Protein AF-A0A132CBQ0-F1 (afdb_monomer_lite)

Sequence (154 aa):
MKRFGEAKKLLSLLQRRVNALRWEMQQHRDALADVDRELAGVSAEIDGLKEQLARAAFGRCYERSALMRARGKQAVARFGIACRKMAEADLIERRGQIEQALQASRQEALALEQRQNKHRDWLARQRLQYDMLRESMIEAELMEGRVHANQRYQ

Radius of gyration: 36.35 Å; chains: 1; bounding box: 85×25×107 Å

Structure (mmCIF, N/CA/C/O backbone):
data_AF-A0A132CBQ0-F1
#
_entry.id   AF-A0A132CBQ0-F1
#
loop_
_atom_site.group_PDB
_atom_site.id
_atom_site.type_symbol
_atom_site.label_atom_id
_atom_site.label_alt_id
_atom_site.label_comp_id
_atom_site.label_asym_id
_atom_site.label_entity_id
_atom_site.label_seq_id
_atom_site.pdbx_PDB_ins_code
_atom_site.Cartn_x
_atom_site.Cartn_y
_atom_site.Cartn_z
_atom_site.occupancy
_atom_site.B_iso_or_equiv
_atom_site.auth_seq_id
_atom_site.auth_comp_id
_atom_site.auth_asym_id
_atom_site.auth_atom_id
_atom_site.pdbx_PDB_model_num
ATOM 1 N N . MET A 1 1 ? 22.586 -1.534 -41.492 1.00 56.00 1 MET A N 1
ATOM 2 C CA . MET A 1 1 ? 21.457 -0.729 -40.950 1.00 56.00 1 MET A CA 1
ATOM 3 C C . MET A 1 1 ? 20.405 -1.504 -40.133 1.00 56.00 1 MET A C 1
ATOM 5 O O . MET A 1 1 ? 19.896 -0.921 -39.182 1.00 56.00 1 MET A O 1
ATOM 9 N N . LYS A 1 2 ? 20.082 -2.785 -40.410 1.00 62.38 2 LYS A N 1
ATOM 10 C CA . LYS A 1 2 ? 19.022 -3.539 -39.683 1.00 62.38 2 LYS A CA 1
ATOM 11 C C . LYS A 1 2 ? 19.205 -3.612 -38.146 1.00 62.38 2 LYS A C 1
ATOM 13 O O . LYS A 1 2 ? 18.250 -3.363 -37.416 1.00 62.38 2 LYS A O 1
ATOM 18 N N . ARG A 1 3 ? 20.442 -3.798 -37.655 1.00 64.81 3 ARG A N 1
ATOM 19 C CA . ARG A 1 3 ? 20.781 -3.893 -36.211 1.00 64.81 3 ARG A CA 1
ATOM 20 C C . ARG A 1 3 ? 20.436 -2.632 -35.397 1.00 64.81 3 ARG A C 1
ATOM 22 O O . ARG A 1 3 ? 20.007 -2.725 -34.252 1.00 64.81 3 ARG A O 1
ATOM 29 N N . PHE A 1 4 ? 20.561 -1.442 -35.993 1.00 67.44 4 PHE A N 1
ATOM 30 C CA . PHE A 1 4 ? 20.172 -0.184 -35.338 1.00 67.44 4 PHE A CA 1
ATOM 31 C C . PHE A 1 4 ? 18.650 -0.034 -35.221 1.00 67.44 4 PHE A C 1
ATOM 33 O O . PHE A 1 4 ? 18.159 0.540 -34.250 1.00 67.44 4 PHE A O 1
ATOM 40 N N . GLY A 1 5 ? 17.899 -0.560 -36.195 1.00 75.56 5 GLY A N 1
ATOM 41 C CA . GLY A 1 5 ? 16.436 -0.581 -36.162 1.00 75.56 5 GLY A CA 1
ATOM 42 C C . GLY A 1 5 ? 15.896 -1.484 -35.052 1.00 75.56 5 GLY A C 1
ATOM 43 O O . GLY A 1 5 ? 14.993 -1.086 -34.320 1.00 75.56 5 GLY A O 1
ATOM 44 N N . GLU A 1 6 ? 16.489 -2.663 -34.871 1.00 82.06 6 GLU A N 1
ATOM 45 C CA . GLU A 1 6 ? 16.141 -3.601 -33.793 1.00 82.06 6 GLU A CA 1
ATOM 46 C C . GLU A 1 6 ? 16.431 -3.022 -32.402 1.00 82.06 6 GLU A C 1
ATOM 48 O O . GLU A 1 6 ? 15.587 -3.097 -31.510 1.00 82.06 6 GLU A O 1
ATOM 53 N N . ALA A 1 7 ? 17.571 -2.348 -32.228 1.00 81.88 7 ALA A N 1
ATOM 54 C CA . ALA A 1 7 ? 17.918 -1.692 -30.969 1.00 81.88 7 ALA A CA 1
ATOM 55 C C . ALA A 1 7 ? 16.969 -0.528 -30.615 1.00 81.88 7 ALA A C 1
ATOM 57 O O . ALA A 1 7 ? 16.578 -0.375 -29.457 1.00 81.88 7 ALA A O 1
ATOM 58 N N . LYS A 1 8 ? 16.532 0.267 -31.605 1.00 83.50 8 LYS A N 1
ATOM 59 C CA . LYS A 1 8 ? 15.505 1.307 -31.398 1.00 83.50 8 LYS A CA 1
ATOM 60 C C . LYS A 1 8 ? 14.160 0.703 -30.983 1.00 83.50 8 LYS A C 1
ATOM 62 O O . LYS A 1 8 ? 13.531 1.209 -30.055 1.00 83.50 8 LYS A O 1
ATOM 67 N N . LYS A 1 9 ? 13.743 -0.401 -31.620 1.00 88.44 9 LYS A N 1
ATOM 68 C CA . LYS A 1 9 ? 12.526 -1.139 -31.235 1.00 88.44 9 LYS A CA 1
ATOM 69 C C . LYS A 1 9 ? 12.621 -1.634 -29.792 1.00 88.44 9 LYS A C 1
ATOM 71 O O . LYS A 1 9 ? 11.704 -1.390 -29.012 1.00 88.44 9 LYS A O 1
ATOM 76 N N . LEU A 1 10 ? 13.746 -2.234 -29.404 1.00 88.38 10 LEU A N 1
ATOM 77 C CA . LEU A 1 10 ? 13.969 -2.685 -28.029 1.00 88.38 10 LEU A CA 1
ATOM 78 C C . LEU A 1 10 ? 13.877 -1.533 -27.016 1.00 88.38 10 LEU A C 1
ATOM 80 O O . LEU A 1 10 ? 13.182 -1.664 -26.013 1.00 88.38 10 LEU A O 1
ATOM 84 N N . LEU A 1 11 ? 14.506 -0.386 -27.292 1.00 90.06 11 LEU A N 1
ATOM 85 C CA . LEU A 1 11 ? 14.407 0.793 -26.425 1.00 90.06 11 LEU A CA 1
ATOM 86 C C . LEU A 1 11 ? 12.968 1.305 -26.283 1.00 90.06 11 LEU A C 1
ATOM 88 O O . LEU A 1 11 ? 12.572 1.678 -25.179 1.00 90.06 11 LEU A O 1
ATOM 92 N N . SER A 1 12 ? 12.185 1.296 -27.366 1.00 90.38 12 SER A N 1
ATOM 93 C CA . SER A 1 12 ? 10.772 1.695 -27.323 1.00 90.38 12 SER A CA 1
ATOM 94 C C . SER A 1 12 ? 9.919 0.739 -26.479 1.00 90.38 12 SER A C 1
ATOM 96 O O . SER A 1 12 ? 9.085 1.186 -25.692 1.00 90.38 12 SER A O 1
ATOM 98 N N . LEU A 1 13 ? 10.180 -0.572 -26.566 1.00 92.56 13 LEU A N 1
ATOM 99 C CA . LEU A 1 13 ? 9.505 -1.582 -25.750 1.00 92.56 13 LEU A CA 1
ATOM 100 C C . LEU A 1 13 ? 9.861 -1.434 -24.268 1.00 92.56 13 LEU A C 1
ATOM 102 O O . LEU A 1 13 ? 8.969 -1.464 -23.422 1.00 92.56 13 LEU A O 1
ATOM 106 N N . LEU A 1 14 ? 11.144 -1.229 -23.953 1.00 91.44 14 LEU A N 1
ATOM 107 C CA . LEU A 1 14 ? 11.596 -0.980 -22.583 1.00 91.44 14 LEU A CA 1
ATOM 108 C C . LEU A 1 14 ? 10.970 0.298 -22.018 1.00 91.44 14 LEU A C 1
ATOM 110 O O . LEU A 1 14 ? 10.476 0.278 -20.897 1.00 91.44 14 LEU A O 1
ATOM 114 N N . GLN A 1 15 ? 10.900 1.375 -22.807 1.00 90.38 15 GLN A N 1
ATOM 115 C CA . GLN A 1 15 ? 10.245 2.615 -22.386 1.00 90.38 15 GLN A CA 1
ATOM 116 C C . GLN A 1 15 ? 8.760 2.401 -22.074 1.00 90.38 15 GLN A C 1
ATOM 118 O O . GLN A 1 15 ? 8.266 2.900 -21.066 1.00 90.38 15 GLN A O 1
ATOM 123 N N . ARG A 1 16 ? 8.043 1.642 -22.912 1.00 93.00 16 ARG A N 1
ATOM 124 C CA . ARG A 1 16 ? 6.628 1.330 -22.677 1.00 93.00 16 ARG A CA 1
ATOM 125 C C . ARG A 1 16 ? 6.433 0.530 -21.388 1.00 93.00 16 ARG A C 1
ATOM 127 O O . ARG A 1 16 ? 5.509 0.832 -20.642 1.00 93.00 16 ARG A O 1
ATOM 134 N N . ARG A 1 17 ? 7.306 -0.445 -21.111 1.00 93.38 17 ARG A N 1
ATOM 135 C CA . ARG A 1 17 ? 7.270 -1.229 -19.864 1.00 93.38 17 ARG A CA 1
ATOM 136 C C . ARG A 1 17 ? 7.571 -0.379 -18.631 1.00 93.38 17 ARG A C 1
ATOM 138 O O . ARG A 1 17 ? 6.834 -0.464 -17.662 1.00 93.38 17 ARG A O 1
ATOM 145 N N . VAL A 1 18 ? 8.579 0.494 -18.693 1.00 91.88 18 VAL A N 1
ATOM 146 C CA . VAL A 1 18 ? 8.873 1.446 -17.605 1.00 91.88 18 VAL A CA 1
ATOM 147 C C . VAL A 1 18 ? 7.676 2.362 -17.346 1.00 91.88 18 VAL A C 1
ATOM 149 O O . VAL A 1 18 ? 7.315 2.592 -16.198 1.00 91.88 18 VAL A O 1
ATOM 152 N N . ASN A 1 19 ? 7.019 2.858 -18.397 1.00 92.12 19 ASN A N 1
ATOM 153 C CA . ASN A 1 19 ? 5.826 3.685 -18.235 1.00 92.12 19 ASN A CA 1
ATOM 154 C C . ASN A 1 19 ? 4.671 2.901 -17.591 1.00 92.12 19 ASN A C 1
ATOM 156 O O . ASN A 1 19 ? 4.000 3.452 -16.727 1.00 92.12 19 ASN A O 1
ATOM 160 N N . ALA A 1 20 ? 4.454 1.638 -17.974 1.00 93.75 20 ALA A N 1
ATOM 161 C CA . ALA A 1 20 ? 3.438 0.783 -17.357 1.00 93.75 20 ALA A CA 1
ATOM 162 C C . ALA A 1 20 ? 3.706 0.569 -15.857 1.00 93.75 20 ALA A C 1
ATOM 164 O O . ALA A 1 20 ? 2.822 0.823 -15.048 1.00 93.75 20 ALA A O 1
ATOM 165 N N . LEU A 1 21 ? 4.946 0.249 -15.478 1.00 93.69 21 LEU A N 1
ATOM 166 C CA . LEU A 1 21 ? 5.330 0.116 -14.068 1.00 93.69 21 LEU A CA 1
ATOM 167 C C . LEU A 1 21 ? 5.154 1.418 -13.286 1.00 93.69 21 LEU A C 1
ATOM 169 O O . LEU A 1 21 ? 4.771 1.393 -12.124 1.00 93.69 21 LEU A O 1
ATOM 173 N N . ARG A 1 22 ? 5.404 2.580 -13.900 1.00 92.88 22 ARG A N 1
ATOM 174 C CA . ARG A 1 22 ? 5.141 3.873 -13.245 1.00 92.88 22 ARG A CA 1
ATOM 175 C C . ARG A 1 22 ? 3.657 4.067 -12.947 1.00 92.88 22 ARG A C 1
ATOM 177 O O . ARG A 1 22 ? 3.332 4.584 -11.882 1.00 92.88 22 ARG A O 1
ATOM 184 N N . TRP A 1 23 ? 2.781 3.648 -13.860 1.00 95.00 23 TRP A N 1
ATOM 185 C CA . TRP A 1 23 ? 1.337 3.651 -13.625 1.00 95.00 23 TRP A CA 1
ATOM 186 C C . TRP A 1 23 ? 0.947 2.689 -12.502 1.00 95.00 23 TRP A C 1
ATOM 188 O O . TRP A 1 23 ? 0.243 3.103 -11.588 1.00 95.00 23 TRP A O 1
ATOM 198 N N . GLU A 1 24 ? 1.453 1.456 -12.511 1.00 94.94 24 GLU A N 1
ATOM 199 C CA . GLU A 1 24 ? 1.205 0.470 -11.445 1.00 94.94 24 GLU A CA 1
ATOM 200 C C . GLU A 1 24 ? 1.704 0.968 -10.081 1.00 94.94 24 GLU A C 1
ATOM 202 O O . GLU A 1 24 ? 0.981 0.936 -9.089 1.00 94.94 24 GLU A O 1
ATOM 207 N N . MET A 1 25 ? 2.907 1.543 -10.024 1.00 95.81 25 MET A N 1
ATOM 208 C CA . MET A 1 25 ? 3.438 2.164 -8.810 1.00 95.81 25 MET A CA 1
ATOM 209 C C . MET A 1 25 ? 2.563 3.314 -8.306 1.00 95.81 25 MET A C 1
ATOM 211 O O . MET A 1 25 ? 2.461 3.508 -7.094 1.00 95.81 25 MET A O 1
ATOM 215 N N . GLN A 1 26 ? 1.966 4.098 -9.207 1.00 96.31 26 GLN A N 1
ATOM 216 C CA . GLN A 1 26 ? 1.040 5.152 -8.809 1.00 96.31 26 GLN A CA 1
ATOM 217 C C . GLN A 1 26 ? -0.253 4.557 -8.246 1.00 96.31 26 GLN A C 1
ATOM 219 O O . GLN A 1 26 ? -0.663 4.959 -7.164 1.00 96.31 26 GLN A O 1
ATOM 224 N N . GLN A 1 27 ? -0.812 3.530 -8.888 1.00 96.69 27 GLN A N 1
ATOM 225 C CA . GLN A 1 27 ? -1.980 2.811 -8.371 1.00 96.69 27 GLN A CA 1
ATOM 226 C C . GLN A 1 27 ? -1.722 2.216 -6.981 1.00 96.69 27 GLN A C 1
ATOM 228 O O . GLN A 1 27 ? -2.566 2.326 -6.098 1.00 96.69 27 GLN A O 1
ATOM 233 N N . HIS A 1 28 ? -0.541 1.637 -6.746 1.00 96.88 28 HIS A N 1
ATOM 234 C CA . HIS A 1 28 ? -0.166 1.140 -5.422 1.00 96.88 28 HIS A CA 1
ATOM 235 C C . HIS A 1 28 ? -0.047 2.257 -4.379 1.00 96.88 28 HIS A C 1
ATOM 237 O O . HIS A 1 28 ? -0.423 2.054 -3.228 1.00 96.88 28 HIS A O 1
ATOM 243 N N . ARG A 1 29 ? 0.460 3.439 -4.752 1.00 97.00 29 ARG A N 1
ATOM 244 C CA . ARG A 1 29 ? 0.505 4.599 -3.844 1.00 97.00 29 ARG A CA 1
ATOM 245 C C . ARG A 1 29 ? -0.889 5.104 -3.499 1.00 97.00 29 ARG A C 1
ATOM 247 O O . ARG A 1 29 ? -1.137 5.406 -2.336 1.00 97.00 29 ARG A O 1
ATOM 254 N N . ASP A 1 30 ? -1.773 5.175 -4.486 1.00 97.81 30 ASP A N 1
ATOM 255 C CA . ASP A 1 30 ? -3.153 5.607 -4.280 1.00 97.81 30 ASP A CA 1
ATOM 256 C C . ASP A 1 30 ? -3.883 4.608 -3.365 1.00 97.81 30 ASP A C 1
ATOM 258 O O . ASP A 1 30 ? -4.487 5.011 -2.374 1.00 97.81 30 ASP A O 1
ATOM 262 N N . ALA A 1 31 ? -3.695 3.303 -3.599 1.00 97.06 31 ALA A N 1
ATOM 263 C CA . ALA A 1 31 ? -4.228 2.244 -2.745 1.00 97.06 31 ALA A CA 1
ATOM 264 C C . ALA A 1 31 ? -3.672 2.285 -1.308 1.00 97.06 31 ALA A C 1
ATOM 266 O O . ALA A 1 31 ? -4.415 2.032 -0.362 1.00 97.06 31 ALA A O 1
ATOM 267 N N . LEU A 1 32 ? -2.389 2.621 -1.112 1.00 97.81 32 LEU A N 1
ATOM 268 C CA . LEU A 1 32 ? -1.838 2.848 0.232 1.00 97.81 32 LEU A CA 1
ATOM 269 C C . LEU A 1 32 ? -2.516 4.031 0.918 1.00 97.81 32 LEU A C 1
ATOM 271 O O . LEU A 1 32 ? -2.891 3.919 2.078 1.00 97.81 32 LEU A O 1
ATOM 275 N N . ALA A 1 33 ? -2.717 5.136 0.199 1.00 97.81 33 ALA A N 1
ATOM 276 C CA . ALA A 1 33 ? -3.390 6.307 0.745 1.00 97.81 33 ALA A CA 1
ATOM 277 C C . ALA A 1 33 ? -4.861 6.027 1.102 1.00 97.81 33 ALA A C 1
ATOM 279 O O . ALA A 1 33 ? -5.375 6.611 2.056 1.00 97.81 33 ALA A O 1
ATOM 280 N N . ASP A 1 34 ? -5.544 5.158 0.350 1.00 98.06 34 ASP A N 1
ATOM 281 C CA . ASP A 1 34 ? -6.881 4.664 0.700 1.00 98.06 34 ASP A CA 1
ATOM 282 C C . ASP A 1 34 ? -6.851 3.856 2.004 1.00 98.06 34 ASP A C 1
ATOM 284 O O . ASP A 1 34 ? -7.594 4.170 2.933 1.00 98.06 34 ASP A O 1
ATOM 288 N N . VAL A 1 35 ? -5.950 2.875 2.118 1.00 98.12 35 VAL A N 1
ATOM 289 C CA . VAL A 1 35 ? -5.833 2.035 3.323 1.00 98.12 35 VAL A CA 1
ATOM 290 C C . VAL A 1 35 ? -5.410 2.851 4.549 1.00 98.12 35 VAL A C 1
ATOM 292 O O . VAL A 1 35 ? -5.954 2.646 5.631 1.00 98.12 35 VAL A O 1
ATOM 295 N N . ASP A 1 36 ? -4.500 3.815 4.401 1.00 97.94 36 ASP A N 1
ATOM 296 C CA . ASP A 1 36 ? -4.092 4.710 5.491 1.00 97.94 36 ASP A CA 1
ATOM 297 C C . ASP A 1 36 ? -5.270 5.572 5.984 1.00 97.94 36 ASP A C 1
ATOM 299 O O . ASP A 1 36 ? -5.415 5.806 7.188 1.00 97.94 36 ASP A O 1
ATOM 303 N N . ARG A 1 37 ? -6.156 6.009 5.075 1.00 98.38 37 ARG A N 1
ATOM 304 C CA . ARG A 1 37 ? -7.403 6.701 5.439 1.00 98.38 37 ARG A CA 1
ATOM 305 C C . ARG A 1 37 ? -8.371 5.783 6.182 1.00 98.38 37 ARG A C 1
ATOM 307 O O . ARG A 1 37 ? -8.956 6.212 7.176 1.00 98.38 37 ARG A O 1
ATOM 314 N N . GLU A 1 38 ? -8.536 4.545 5.722 1.00 98.19 38 GLU A N 1
ATOM 315 C CA . GLU A 1 38 ? -9.376 3.547 6.396 1.00 98.19 38 GLU A CA 1
ATOM 316 C C . GLU A 1 38 ? -8.856 3.241 7.807 1.00 98.19 38 GLU A C 1
ATOM 318 O O . GLU A 1 38 ? -9.634 3.270 8.762 1.00 98.19 38 GLU A O 1
ATOM 323 N N . LEU A 1 39 ? -7.543 3.043 7.964 1.00 98.00 39 LEU A N 1
ATOM 324 C CA . LEU A 1 39 ? -6.894 2.844 9.263 1.00 98.00 39 LEU A CA 1
ATOM 325 C C . LEU A 1 39 ? -7.160 4.013 10.210 1.00 98.00 39 LEU A C 1
ATOM 327 O O . LEU A 1 39 ? -7.618 3.796 11.330 1.00 98.00 39 LEU A O 1
ATOM 331 N N . ALA A 1 40 ? -6.949 5.250 9.752 1.00 98.00 40 ALA A N 1
ATOM 332 C CA . ALA A 1 40 ? -7.225 6.436 10.559 1.00 98.00 40 ALA A CA 1
ATOM 333 C C . ALA A 1 40 ? -8.696 6.499 11.012 1.00 98.00 40 ALA A C 1
ATOM 335 O O . ALA A 1 40 ? -8.974 6.857 12.159 1.00 98.00 40 ALA A O 1
ATOM 336 N N . GLY A 1 41 ? -9.632 6.110 10.139 1.00 98.25 41 GLY A N 1
ATOM 337 C CA . GLY A 1 41 ? -11.051 5.995 10.475 1.00 98.25 41 GLY A CA 1
ATOM 338 C C . GLY A 1 41 ? -11.313 4.956 11.566 1.00 98.25 41 GLY A C 1
ATOM 339 O O . GLY A 1 41 ? -11.931 5.271 12.584 1.00 98.25 41 GLY A O 1
ATOM 340 N N . VAL A 1 42 ? -10.792 3.738 11.404 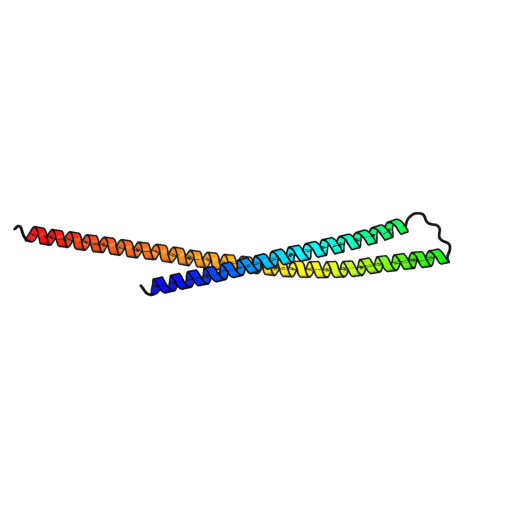1.00 98.06 42 VAL A N 1
ATOM 341 C CA . VAL A 1 42 ? -10.973 2.648 12.377 1.00 98.06 42 VAL A CA 1
ATOM 342 C C . VAL A 1 42 ? -10.361 3.001 13.735 1.00 98.06 42 VAL A C 1
ATOM 344 O O . VAL A 1 42 ? -11.014 2.804 14.765 1.00 98.06 42 VAL A O 1
ATOM 347 N N . SER A 1 43 ? -9.152 3.566 13.765 1.00 97.81 43 SER A N 1
ATOM 348 C CA . SER A 1 43 ? -8.510 3.984 15.016 1.00 97.81 43 SER A CA 1
ATOM 349 C C . SER A 1 43 ? -9.317 5.086 15.719 1.00 97.81 43 SER A C 1
ATOM 351 O O . SER A 1 43 ? -9.533 5.006 16.930 1.00 97.81 43 SER A O 1
ATOM 353 N N . ALA A 1 44 ? -9.861 6.057 14.974 1.00 98.12 44 ALA A N 1
ATOM 354 C CA . ALA A 1 44 ? -10.735 7.088 15.536 1.00 98.12 44 ALA A CA 1
ATOM 355 C C . ALA A 1 44 ? -12.030 6.500 16.128 1.00 98.12 44 ALA A C 1
ATOM 357 O O . ALA A 1 44 ? -12.463 6.908 17.209 1.00 98.12 44 ALA A O 1
ATOM 358 N N . GLU A 1 45 ? -12.639 5.505 15.475 1.00 97.94 45 GLU A N 1
ATOM 359 C CA . GLU A 1 45 ? -13.808 4.814 16.026 1.00 97.94 45 GLU A CA 1
ATOM 360 C C . GLU A 1 45 ? -13.483 4.046 17.316 1.00 97.94 45 GLU A C 1
ATOM 362 O O . GLU A 1 45 ? -14.266 4.065 18.272 1.00 97.94 45 GLU A O 1
ATOM 367 N N . ILE A 1 46 ? -12.325 3.377 17.366 1.00 98.00 46 ILE A N 1
ATOM 368 C CA . ILE A 1 46 ? -11.836 2.702 18.574 1.00 98.00 46 ILE A CA 1
ATOM 369 C C . ILE A 1 46 ? -11.686 3.710 19.717 1.00 98.00 46 ILE A C 1
ATOM 371 O O . ILE A 1 46 ? -12.135 3.439 20.835 1.00 98.00 46 ILE A O 1
ATOM 375 N N . ASP A 1 47 ? -11.072 4.861 19.456 1.00 97.88 47 ASP A N 1
ATOM 376 C CA . ASP A 1 47 ? -10.850 5.886 20.473 1.00 97.88 47 ASP A CA 1
ATOM 377 C C . ASP A 1 47 ? -12.163 6.514 20.948 1.00 97.88 47 ASP A C 1
ATOM 379 O O . ASP A 1 47 ? -12.361 6.664 22.156 1.00 97.88 47 ASP A O 1
ATOM 383 N N . GLY A 1 48 ? -13.120 6.738 20.044 1.00 97.44 48 GLY A N 1
ATOM 384 C CA . GLY A 1 48 ? -14.473 7.156 20.406 1.00 97.44 48 GLY A CA 1
ATOM 385 C C . GLY A 1 48 ? -15.167 6.165 21.349 1.00 97.44 48 GLY A C 1
ATOM 386 O O . GLY A 1 48 ? -15.775 6.565 22.345 1.00 97.44 48 GLY A O 1
ATOM 387 N N . LEU A 1 49 ? -15.039 4.856 21.106 1.00 96.62 49 LEU A N 1
ATOM 388 C CA . LEU A 1 49 ? -15.590 3.828 22.001 1.00 96.62 49 LEU A CA 1
ATOM 389 C C . LEU A 1 49 ? -14.867 3.767 23.354 1.00 96.62 49 LEU A C 1
ATOM 391 O O . LEU A 1 49 ? -15.514 3.574 24.390 1.00 96.62 49 LEU A O 1
ATOM 395 N N . LYS A 1 50 ? -13.540 3.941 23.379 1.00 96.12 50 LYS A N 1
ATOM 396 C CA . LYS A 1 50 ? -12.776 4.030 24.636 1.00 96.12 50 LYS A CA 1
ATOM 397 C C . LYS A 1 50 ? -13.210 5.242 25.456 1.00 96.12 50 LYS A C 1
ATOM 399 O O . LYS A 1 50 ? -13.385 5.121 26.668 1.00 96.12 50 LYS A O 1
ATOM 404 N N . GLU A 1 51 ? -13.428 6.384 24.812 1.00 95.00 51 GLU A N 1
ATOM 405 C CA . GLU A 1 51 ? -13.893 7.592 25.486 1.00 95.00 51 GLU A CA 1
ATOM 406 C C . GLU A 1 51 ? -15.303 7.401 26.065 1.00 95.00 51 GLU A C 1
ATOM 408 O O . GLU A 1 51 ? -15.556 7.748 27.221 1.00 95.00 51 GLU A O 1
ATOM 413 N N . GLN A 1 52 ? -16.212 6.768 25.315 1.00 92.50 52 GLN A N 1
ATOM 414 C CA . GLN A 1 52 ? -17.538 6.398 25.823 1.00 92.50 52 GLN A CA 1
ATOM 415 C C . GLN A 1 52 ? -17.448 5.509 27.072 1.00 92.50 52 GLN A C 1
ATOM 417 O O . GLN A 1 52 ? -18.173 5.737 28.046 1.00 92.50 52 GLN A O 1
ATOM 422 N N . LEU A 1 53 ? -16.544 4.522 27.077 1.00 92.81 53 LEU A N 1
ATOM 423 C CA . LEU A 1 53 ? -16.295 3.672 28.244 1.00 92.81 53 LEU A CA 1
ATOM 424 C C . LEU A 1 53 ? -15.748 4.468 29.433 1.00 92.81 53 LEU A C 1
ATOM 426 O O . LEU A 1 53 ? -16.226 4.274 30.552 1.00 92.81 53 LEU A O 1
ATOM 430 N N . ALA A 1 54 ? -14.797 5.375 29.202 1.00 91.19 54 ALA A N 1
ATOM 431 C CA . ALA A 1 54 ? -14.235 6.228 30.245 1.00 91.19 54 ALA A CA 1
ATOM 432 C C . ALA A 1 54 ? -15.319 7.116 30.877 1.00 91.19 54 ALA A C 1
ATOM 434 O O . ALA A 1 54 ? -15.499 7.099 32.095 1.00 91.19 54 ALA A O 1
ATOM 435 N N . ARG A 1 55 ? -16.136 7.796 30.060 1.00 88.25 55 ARG A N 1
ATOM 436 C CA . ARG A 1 55 ? -17.269 8.625 30.522 1.00 88.25 55 ARG A CA 1
ATOM 437 C C . ARG A 1 55 ? -18.321 7.823 31.303 1.00 88.25 55 ARG A C 1
ATOM 439 O O . ARG A 1 55 ? -18.998 8.366 32.179 1.00 88.25 55 ARG A O 1
ATOM 446 N N . ALA A 1 56 ? -18.480 6.535 31.000 1.00 84.00 56 ALA A N 1
ATOM 447 C CA . ALA A 1 56 ? -19.415 5.650 31.693 1.00 84.00 56 ALA A CA 1
ATOM 448 C C . ALA A 1 56 ? -18.877 5.085 33.026 1.00 84.00 56 ALA A C 1
ATOM 450 O O . ALA A 1 56 ? -19.673 4.586 33.826 1.00 84.00 56 ALA A O 1
ATOM 451 N N . ALA A 1 57 ? -17.563 5.132 33.270 1.00 74.19 57 ALA A N 1
ATOM 452 C CA . ALA A 1 57 ? -16.919 4.498 34.424 1.00 74.19 57 ALA A CA 1
ATOM 453 C C . ALA A 1 57 ? -16.841 5.384 35.685 1.00 74.19 57 ALA A C 1
ATOM 455 O O . ALA A 1 57 ? -16.772 4.849 36.790 1.00 74.19 57 ALA A O 1
ATOM 456 N N . PHE A 1 58 ? -16.878 6.715 35.561 1.00 67.31 58 PHE A N 1
ATOM 457 C CA . PHE A 1 58 ? -16.647 7.615 36.699 1.00 67.31 58 PHE A CA 1
ATOM 458 C C . PHE A 1 58 ? -17.881 7.834 37.596 1.00 67.31 58 PHE A C 1
ATOM 460 O O . PHE A 1 58 ? -18.934 8.268 37.129 1.00 67.31 58 PHE A O 1
ATOM 467 N N . GLY A 1 59 ? -17.710 7.594 38.904 1.00 65.62 59 GLY A N 1
ATOM 468 C CA . GLY A 1 59 ? -18.462 8.242 39.993 1.00 65.62 59 GLY A CA 1
ATOM 469 C C . GLY A 1 59 ? -19.940 7.881 40.171 1.00 65.62 59 GLY A C 1
ATOM 470 O O . GLY A 1 59 ? -20.642 8.595 40.881 1.00 65.62 59 GLY A O 1
ATOM 471 N N . ARG A 1 60 ? -20.449 6.814 39.540 1.00 72.44 60 ARG A N 1
ATOM 472 C CA . ARG A 1 60 ? -21.882 6.474 39.612 1.00 72.44 60 ARG A CA 1
ATOM 473 C C . ARG A 1 60 ? -22.179 5.383 40.638 1.00 72.44 60 ARG A C 1
ATOM 475 O O . ARG A 1 60 ? -21.700 4.258 40.508 1.00 72.44 60 ARG A O 1
ATOM 482 N N . CYS A 1 61 ? -23.054 5.692 41.592 1.00 80.38 61 CYS A N 1
ATOM 483 C CA . CYS A 1 61 ? -23.783 4.687 42.361 1.00 80.38 61 CYS A CA 1
ATOM 484 C C . CYS A 1 61 ? -24.965 4.187 41.526 1.00 80.38 61 CYS A C 1
ATOM 486 O O . CYS A 1 61 ? -25.746 4.980 41.000 1.00 80.38 61 CYS A O 1
ATOM 488 N N . TYR A 1 62 ? -25.084 2.869 41.383 1.00 83.06 62 TYR A N 1
ATOM 489 C CA . TYR A 1 62 ? -26.148 2.242 40.608 1.00 83.06 62 TYR A CA 1
ATOM 490 C C . TYR A 1 62 ? -27.073 1.437 41.521 1.00 83.06 62 TYR A C 1
ATOM 492 O O . TYR A 1 62 ? -26.617 0.584 42.278 1.00 83.06 62 TYR A O 1
ATOM 500 N N . GLU A 1 63 ? -28.379 1.623 41.352 1.00 85.94 63 GLU A N 1
ATOM 501 C CA . GLU A 1 63 ? -29.391 0.629 41.725 1.00 85.94 63 GLU A CA 1
ATOM 502 C C . GLU A 1 63 ? -29.106 -0.711 41.010 1.00 85.94 63 GLU A C 1
ATOM 504 O O . GLU A 1 63 ? -28.627 -0.721 39.870 1.00 85.94 63 GLU A O 1
ATOM 509 N N . ARG A 1 64 ? -29.422 -1.863 41.625 1.00 81.88 64 ARG A N 1
ATOM 510 C CA . ARG A 1 64 ? -29.046 -3.203 41.107 1.00 81.88 64 ARG A CA 1
ATOM 511 C C . ARG A 1 64 ? -29.458 -3.433 39.643 1.00 81.88 64 ARG A C 1
ATOM 513 O O . ARG A 1 64 ? -28.681 -3.973 38.856 1.00 81.88 64 ARG A O 1
ATOM 520 N N . SER A 1 65 ? -30.657 -2.998 39.256 1.00 83.38 65 SER A N 1
ATOM 521 C CA . SER A 1 65 ? -31.166 -3.110 37.878 1.00 83.38 65 SER A CA 1
ATOM 522 C C . SER A 1 65 ? -30.470 -2.146 36.900 1.00 83.38 65 SER A C 1
ATOM 524 O O . SER A 1 65 ? -30.301 -2.453 35.717 1.00 83.38 65 SER A O 1
ATOM 526 N N . ALA A 1 66 ? -30.028 -0.979 37.372 1.00 87.06 66 ALA A N 1
ATOM 527 C CA . ALA A 1 66 ? -29.257 -0.019 36.587 1.00 87.06 66 ALA A CA 1
ATOM 528 C C . ALA A 1 66 ? -27.813 -0.498 36.368 1.00 87.06 66 ALA A C 1
ATOM 530 O O . ALA A 1 66 ? -27.278 -0.325 35.273 1.00 87.06 66 ALA A O 1
ATOM 531 N N . LEU A 1 67 ? -27.223 -1.179 37.357 1.00 89.06 67 LEU A N 1
ATOM 532 C CA . LEU A 1 67 ? -25.879 -1.749 37.264 1.00 89.06 67 LEU A CA 1
ATOM 533 C C . LEU A 1 67 ? -25.776 -2.784 36.138 1.00 89.06 67 LEU A C 1
ATOM 535 O O . LEU A 1 67 ? -24.846 -2.734 35.335 1.00 89.06 67 LEU A O 1
ATOM 539 N N . MET A 1 68 ? -26.741 -3.705 36.047 1.00 90.12 68 MET A N 1
ATOM 540 C CA . MET A 1 68 ? -26.733 -4.733 34.998 1.00 90.12 68 MET A CA 1
ATOM 541 C C . MET A 1 68 ? -26.867 -4.122 33.600 1.00 90.12 68 MET A C 1
ATOM 543 O O . MET A 1 68 ? -26.130 -4.500 32.690 1.00 90.12 68 MET A O 1
ATOM 547 N N . ARG A 1 69 ? -27.724 -3.105 33.437 1.00 89.25 69 ARG A N 1
ATOM 548 C CA . ARG A 1 69 ? -27.838 -2.357 32.173 1.00 89.2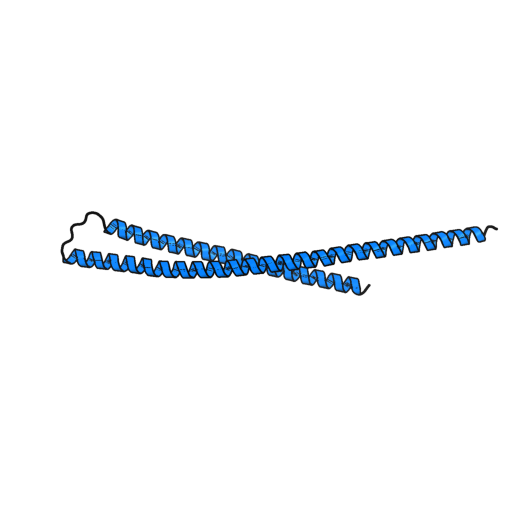5 69 ARG A CA 1
ATOM 549 C C . ARG A 1 69 ? -26.544 -1.624 31.816 1.00 89.25 69 ARG A C 1
ATOM 551 O O . ARG A 1 69 ? -26.134 -1.650 30.658 1.00 89.25 69 ARG A O 1
ATOM 558 N N . ALA A 1 70 ? -25.884 -0.997 32.790 1.00 89.00 70 ALA A N 1
ATOM 559 C CA . ALA A 1 70 ? -24.606 -0.319 32.579 1.00 89.00 70 ALA A CA 1
ATOM 560 C C . ALA A 1 70 ? -23.505 -1.301 32.147 1.00 89.00 70 ALA A C 1
ATOM 562 O O . ALA A 1 70 ? -22.812 -1.048 31.163 1.00 89.00 70 ALA A O 1
ATOM 563 N N . ARG A 1 71 ? -23.399 -2.458 32.814 1.00 89.69 71 ARG A N 1
ATOM 564 C CA . ARG A 1 71 ? -22.468 -3.532 32.434 1.00 89.69 71 ARG A CA 1
ATOM 565 C C . ARG A 1 71 ? -22.742 -4.065 31.030 1.00 89.69 71 ARG A C 1
ATOM 567 O O . ARG A 1 71 ? -21.797 -4.250 30.273 1.00 89.69 71 ARG A O 1
ATOM 574 N N . GLY A 1 72 ? -24.012 -4.241 30.656 1.00 92.19 72 GLY A N 1
ATOM 575 C CA . GLY A 1 72 ? -24.396 -4.630 29.296 1.00 92.19 72 GLY A CA 1
ATOM 576 C C . GLY A 1 72 ? -23.912 -3.628 28.244 1.00 92.19 72 GLY A C 1
ATOM 577 O O . GLY A 1 72 ? -23.255 -4.014 27.281 1.00 92.19 72 GLY A O 1
ATOM 578 N N . LYS A 1 73 ? -24.134 -2.326 28.469 1.00 91.94 73 LYS A N 1
ATOM 579 C CA . LYS A 1 73 ? -23.628 -1.263 27.578 1.00 91.94 73 LYS A CA 1
ATOM 580 C C . LYS A 1 73 ? -22.100 -1.271 27.473 1.00 91.94 73 LYS A C 1
ATOM 582 O O . LYS A 1 73 ? -21.559 -1.147 26.378 1.00 91.94 73 LYS A O 1
ATOM 587 N N . GLN A 1 74 ? -21.402 -1.456 28.593 1.00 92.88 74 GLN A N 1
ATOM 588 C CA . GLN A 1 74 ? -19.940 -1.561 28.604 1.00 92.88 74 GLN A CA 1
ATOM 589 C C . GLN A 1 74 ? -19.441 -2.798 27.847 1.00 92.88 74 GLN A C 1
ATOM 591 O O . GLN A 1 74 ? -18.453 -2.708 27.123 1.00 92.88 74 GLN A O 1
ATOM 596 N N . ALA A 1 75 ? -20.116 -3.941 27.989 1.00 95.25 75 ALA A N 1
ATOM 597 C CA . ALA A 1 75 ? -19.772 -5.163 27.269 1.00 95.25 75 ALA A CA 1
ATOM 598 C C . ALA A 1 75 ? -19.906 -4.976 25.750 1.00 95.25 75 ALA A C 1
ATOM 600 O O . ALA A 1 75 ? -18.985 -5.330 25.019 1.00 95.25 75 ALA A O 1
ATOM 601 N N . VAL A 1 76 ? -20.988 -4.338 25.289 1.00 95.88 76 VAL A N 1
ATOM 602 C CA . VAL A 1 76 ? -21.188 -4.008 23.866 1.00 95.88 76 VAL A CA 1
ATOM 603 C C . VAL A 1 76 ? -20.077 -3.096 23.346 1.00 95.88 76 VAL A C 1
ATOM 605 O O . VAL A 1 76 ? -19.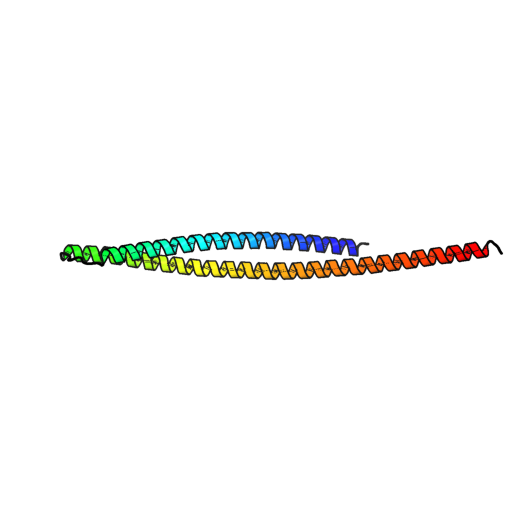499 -3.381 22.302 1.00 95.88 76 VAL A O 1
ATOM 608 N N . ALA A 1 77 ? -19.719 -2.039 24.080 1.00 95.06 77 ALA A N 1
ATOM 609 C CA . ALA A 1 77 ? -18.639 -1.142 23.665 1.00 95.06 77 ALA A CA 1
ATOM 610 C C . ALA A 1 77 ? -17.274 -1.855 23.607 1.00 95.06 77 ALA A C 1
ATOM 612 O O . ALA A 1 77 ? -16.529 -1.684 22.645 1.00 95.06 77 ALA A O 1
ATOM 613 N N . ARG A 1 78 ? -16.956 -2.714 24.588 1.00 96.94 78 ARG A N 1
ATOM 614 C CA . ARG A 1 78 ? -15.725 -3.528 24.583 1.00 96.94 78 ARG A CA 1
ATOM 615 C C . ARG A 1 78 ? -15.685 -4.511 23.417 1.00 96.94 78 ARG A C 1
ATOM 617 O O . ARG A 1 78 ? -14.646 -4.644 22.778 1.00 96.94 78 ARG A O 1
ATOM 624 N N . PHE A 1 79 ? -16.805 -5.165 23.124 1.00 97.81 79 PHE A N 1
ATOM 625 C CA . PHE A 1 79 ? -16.929 -6.039 21.961 1.00 97.81 79 PHE A CA 1
ATOM 626 C C . PHE A 1 79 ? -16.740 -5.258 20.653 1.00 97.81 79 PHE A C 1
ATOM 628 O O . PHE A 1 79 ? -15.985 -5.684 19.782 1.00 97.81 79 PHE A O 1
ATOM 635 N N . GLY A 1 80 ? -17.341 -4.068 20.550 1.00 97.88 80 GLY A N 1
ATOM 636 C CA . GLY A 1 80 ? -17.161 -3.169 19.412 1.00 97.88 80 GLY A CA 1
ATOM 637 C C . GLY A 1 80 ? -15.707 -2.735 19.202 1.00 97.88 80 GLY A C 1
ATOM 638 O O . GLY A 1 80 ? -15.270 -2.650 18.055 1.00 97.88 80 GLY A O 1
ATOM 639 N N . ILE A 1 81 ? -14.948 -2.508 20.282 1.00 98.25 81 ILE A N 1
ATOM 640 C CA . ILE A 1 81 ? -13.501 -2.243 20.221 1.00 98.25 81 ILE A CA 1
ATOM 641 C C . ILE A 1 81 ? -12.749 -3.475 19.712 1.00 98.25 81 ILE A C 1
ATOM 643 O O . ILE A 1 81 ? -11.887 -3.340 18.851 1.00 98.25 81 ILE A O 1
ATOM 647 N N . ALA A 1 82 ? -13.061 -4.667 20.229 1.00 98.31 82 ALA A N 1
ATOM 648 C CA . ALA A 1 82 ? -12.396 -5.900 19.811 1.00 98.31 82 ALA A CA 1
ATOM 649 C C . ALA A 1 82 ? -12.584 -6.167 18.308 1.00 98.31 82 ALA A C 1
ATOM 651 O O . ALA A 1 82 ? -11.604 -6.418 17.615 1.00 98.31 82 ALA A O 1
ATOM 652 N N . CYS A 1 83 ? -13.808 -6.015 17.792 1.00 98.12 83 CYS A N 1
ATOM 653 C CA . CYS A 1 83 ? -14.094 -6.180 16.363 1.00 98.12 83 CYS A CA 1
ATOM 654 C C . CYS A 1 83 ? -13.304 -5.186 15.500 1.00 98.12 83 CYS A C 1
ATOM 656 O O . CYS A 1 83 ? -12.721 -5.564 14.491 1.00 98.12 83 CYS A O 1
ATOM 658 N N . ARG A 1 84 ? -13.241 -3.915 15.916 1.00 98.12 84 ARG A N 1
ATOM 659 C CA . ARG A 1 84 ? -12.486 -2.884 15.190 1.00 98.12 84 ARG A CA 1
ATOM 660 C C . ARG A 1 84 ? -10.984 -3.117 15.225 1.00 98.12 84 ARG A C 1
ATOM 662 O O . ARG A 1 84 ? -10.328 -2.880 14.227 1.00 98.12 84 ARG A O 1
ATOM 669 N N . LYS A 1 85 ? -10.444 -3.623 16.336 1.00 97.75 85 LYS A N 1
ATOM 670 C CA . LYS A 1 85 ? -9.031 -4.018 16.415 1.00 97.75 85 LYS A CA 1
ATOM 671 C C . LYS A 1 85 ? -8.686 -5.165 15.469 1.00 97.75 85 LYS A C 1
ATOM 673 O O . LYS A 1 85 ? -7.580 -5.196 14.950 1.00 97.75 85 LYS A O 1
ATOM 678 N N . MET A 1 86 ? -9.611 -6.102 15.252 1.00 97.88 86 MET A N 1
ATOM 679 C CA . MET A 1 86 ? -9.422 -7.143 14.238 1.00 97.88 86 MET A CA 1
ATOM 680 C C . MET A 1 86 ? -9.400 -6.529 12.835 1.00 97.88 86 MET A C 1
ATOM 682 O O . MET A 1 86 ? -8.456 -6.765 12.096 1.00 97.88 86 MET A O 1
ATOM 686 N N . ALA A 1 87 ? -10.361 -5.655 12.517 1.00 97.25 87 ALA A N 1
ATOM 687 C CA . ALA A 1 87 ? -10.376 -4.946 11.236 1.00 97.25 87 ALA A CA 1
ATOM 688 C C . ALA A 1 87 ? -9.117 -4.080 11.017 1.00 97.25 87 ALA A C 1
ATOM 690 O O . ALA A 1 87 ? -8.570 -4.048 9.921 1.00 97.25 87 ALA A O 1
ATOM 691 N N . GLU A 1 88 ? -8.622 -3.405 12.059 1.00 97.94 88 GLU A N 1
ATOM 692 C CA . GLU A 1 88 ? -7.356 -2.660 12.035 1.00 97.94 88 GLU A CA 1
ATOM 693 C C . GLU A 1 88 ? -6.170 -3.581 11.709 1.00 97.94 88 GLU A C 1
ATOM 695 O O . GLU A 1 88 ? -5.331 -3.226 10.884 1.00 97.94 88 GLU A O 1
ATOM 700 N N . ALA A 1 89 ? -6.116 -4.781 12.297 1.00 98.00 89 ALA A N 1
ATOM 701 C CA . ALA A 1 89 ? -5.072 -5.763 12.007 1.00 98.00 89 ALA A CA 1
ATOM 702 C C . ALA A 1 89 ? -5.115 -6.240 10.544 1.00 98.00 89 ALA A C 1
ATOM 704 O O . ALA A 1 89 ? -4.072 -6.276 9.890 1.00 98.00 89 ALA A O 1
ATOM 705 N N . ASP A 1 90 ? -6.309 -6.520 10.013 1.00 97.94 90 ASP A N 1
ATOM 706 C CA . ASP A 1 90 ? -6.501 -6.918 8.612 1.00 97.94 90 ASP A CA 1
ATOM 707 C C . ASP A 1 90 ? -6.047 -5.804 7.650 1.00 97.94 90 ASP A C 1
ATOM 709 O O . ASP A 1 90 ? -5.380 -6.053 6.641 1.00 97.94 90 ASP A O 1
ATOM 713 N N . LEU A 1 91 ? -6.361 -4.545 7.976 1.00 98.00 91 LEU A N 1
ATOM 714 C CA . LEU A 1 91 ? -5.915 -3.384 7.205 1.00 98.00 91 LEU A CA 1
ATOM 715 C C . LEU A 1 91 ? -4.395 -3.196 7.266 1.00 98.00 91 LEU A C 1
ATOM 717 O O . LEU A 1 91 ? -3.788 -2.880 6.243 1.00 98.00 91 LEU A O 1
ATOM 721 N N . ILE A 1 92 ? -3.763 -3.422 8.422 1.00 98.19 92 ILE A N 1
ATOM 722 C CA . ILE A 1 92 ? -2.298 -3.389 8.563 1.00 98.19 92 ILE A CA 1
ATOM 723 C C . ILE A 1 92 ? -1.650 -4.468 7.690 1.00 98.19 92 ILE A C 1
ATOM 725 O O . ILE A 1 92 ? -0.665 -4.187 7.002 1.00 98.19 92 ILE A O 1
ATOM 729 N N . GLU A 1 93 ? -2.202 -5.683 7.672 1.00 98.25 93 GLU A N 1
ATOM 730 C CA . GLU A 1 93 ? -1.706 -6.753 6.806 1.00 98.25 93 GLU A CA 1
ATOM 731 C C . GLU A 1 93 ? -1.822 -6.360 5.329 1.00 98.25 93 GLU A C 1
ATOM 733 O O . GLU A 1 93 ? -0.835 -6.406 4.587 1.00 98.25 93 GLU A O 1
ATOM 738 N N . ARG A 1 94 ? -3.002 -5.889 4.909 1.00 97.81 94 ARG A N 1
ATOM 739 C CA . ARG A 1 94 ? -3.247 -5.424 3.539 1.00 97.81 94 ARG A CA 1
ATOM 740 C C . ARG A 1 94 ? -2.304 -4.289 3.144 1.00 97.81 94 ARG A C 1
ATOM 742 O O . ARG A 1 94 ? -1.756 -4.302 2.043 1.00 97.81 94 ARG A O 1
ATOM 749 N N . ARG A 1 95 ? -2.069 -3.328 4.041 1.00 98.19 95 ARG A N 1
ATOM 750 C CA . ARG A 1 95 ? -1.098 -2.243 3.848 1.00 98.19 95 ARG A CA 1
ATOM 751 C C . ARG A 1 95 ? 0.297 -2.808 3.583 1.00 98.19 95 ARG A C 1
ATOM 753 O O . ARG A 1 95 ? 0.928 -2.426 2.599 1.00 98.19 95 ARG A O 1
ATOM 760 N N . GLY A 1 96 ? 0.741 -3.764 4.400 1.00 97.94 96 GLY A N 1
ATOM 761 C CA . GLY A 1 96 ? 2.029 -4.440 4.228 1.00 97.94 96 GLY A CA 1
ATOM 762 C C . GLY A 1 96 ? 2.155 -5.162 2.882 1.00 97.94 96 GLY A C 1
ATOM 763 O O . GLY A 1 96 ? 3.189 -5.056 2.222 1.00 97.94 96 GLY A O 1
ATOM 764 N N . GLN A 1 97 ? 1.097 -5.837 2.425 1.00 98.06 97 GLN A N 1
ATOM 765 C CA . GLN A 1 97 ? 1.068 -6.488 1.109 1.00 98.06 97 GLN A CA 1
ATOM 766 C C . GLN A 1 97 ? 1.219 -5.471 -0.038 1.00 98.06 97 GLN A C 1
ATOM 768 O O . GLN A 1 97 ? 1.989 -5.696 -0.975 1.00 98.06 97 GLN A O 1
ATOM 773 N N . ILE A 1 98 ? 0.536 -4.323 0.042 1.00 97.81 98 ILE A N 1
ATOM 774 C CA . ILE A 1 98 ? 0.641 -3.266 -0.977 1.00 97.81 98 ILE A CA 1
ATOM 775 C C . ILE A 1 98 ? 2.036 -2.624 -0.959 1.00 97.81 98 ILE A C 1
ATOM 777 O O . ILE A 1 98 ? 2.607 -2.371 -2.021 1.00 97.81 98 ILE A O 1
ATOM 781 N N . GLU A 1 99 ? 2.628 -2.395 0.216 1.00 98.06 99 GLU A N 1
ATOM 782 C CA . GLU A 1 99 ? 4.000 -1.879 0.326 1.00 98.06 99 GLU A CA 1
ATOM 783 C C . GLU A 1 99 ? 5.021 -2.824 -0.316 1.00 98.06 99 GLU A C 1
ATOM 785 O O . GLU A 1 99 ? 5.912 -2.373 -1.043 1.00 98.06 99 GLU A O 1
ATOM 790 N N . GLN A 1 100 ? 4.871 -4.134 -0.103 1.00 98.00 100 GLN A N 1
ATOM 791 C CA . GLN A 1 100 ? 5.711 -5.146 -0.745 1.00 98.00 100 GLN A CA 1
ATOM 792 C C . GLN A 1 100 ? 5.558 -5.119 -2.272 1.00 98.00 100 GLN A C 1
ATOM 794 O O . GLN A 1 100 ? 6.565 -5.097 -2.983 1.00 98.00 100 GLN A O 1
ATOM 799 N N . ALA A 1 101 ? 4.326 -5.043 -2.786 1.00 96.25 101 ALA A N 1
ATOM 800 C CA . ALA A 1 101 ? 4.061 -4.942 -4.224 1.00 96.25 101 ALA A CA 1
ATOM 801 C C . ALA A 1 101 ? 4.654 -3.660 -4.841 1.00 96.25 101 ALA A C 1
ATOM 803 O O . ALA A 1 101 ? 5.287 -3.697 -5.902 1.00 96.25 101 ALA A O 1
ATOM 804 N N . LEU A 1 102 ? 4.531 -2.525 -4.145 1.00 97.06 102 LEU A N 1
ATOM 805 C CA . LEU A 1 102 ? 5.138 -1.260 -4.557 1.00 97.06 102 LEU A CA 1
ATOM 806 C C . LEU A 1 102 ? 6.666 -1.361 -4.600 1.00 97.06 102 LEU A C 1
ATOM 808 O O . LEU A 1 102 ? 7.297 -0.847 -5.527 1.00 97.06 102 LEU A O 1
ATOM 812 N N . GLN A 1 103 ? 7.275 -2.014 -3.610 1.00 96.62 103 GLN A N 1
ATOM 813 C CA . GLN A 1 103 ? 8.721 -2.192 -3.562 1.00 96.62 103 GLN A CA 1
ATOM 814 C C . GLN A 1 103 ? 9.224 -3.127 -4.668 1.00 96.62 103 GLN A C 1
ATOM 816 O O . GLN A 1 103 ? 10.239 -2.820 -5.296 1.00 96.62 103 GLN A O 1
ATOM 821 N N . ALA A 1 104 ? 8.502 -4.209 -4.961 1.00 96.12 104 ALA A N 1
ATOM 822 C CA . ALA A 1 104 ? 8.806 -5.089 -6.088 1.00 96.12 104 ALA A CA 1
ATOM 823 C C . ALA A 1 104 ? 8.747 -4.324 -7.423 1.00 96.12 104 ALA A C 1
ATOM 825 O O . ALA A 1 104 ? 9.707 -4.343 -8.194 1.00 96.12 104 ALA A O 1
ATOM 826 N N . SER A 1 105 ? 7.683 -3.542 -7.636 1.00 95.06 105 SER A N 1
ATOM 827 C CA . SER A 1 105 ? 7.517 -2.707 -8.835 1.00 95.06 105 SER A CA 1
ATOM 828 C C . SER A 1 105 ? 8.645 -1.679 -8.991 1.00 95.06 105 SER A C 1
ATOM 830 O O . SER A 1 105 ? 9.159 -1.462 -10.089 1.00 95.06 105 SER A O 1
ATOM 832 N N . ARG A 1 106 ? 9.096 -1.068 -7.883 1.00 94.62 106 ARG A N 1
ATOM 833 C CA . ARG A 1 106 ? 10.252 -0.150 -7.870 1.00 94.62 106 ARG A CA 1
ATOM 834 C C . ARG A 1 106 ? 11.540 -0.839 -8.301 1.00 94.62 106 ARG A C 1
ATOM 836 O O . ARG A 1 106 ? 12.299 -0.275 -9.088 1.00 94.62 106 ARG A O 1
ATOM 843 N N . GLN A 1 107 ? 11.804 -2.033 -7.778 1.00 95.69 107 GLN A N 1
ATOM 844 C CA . GLN A 1 107 ? 12.999 -2.799 -8.130 1.00 95.69 107 GLN A CA 1
ATOM 845 C C . GLN A 1 107 ? 12.989 -3.192 -9.610 1.00 95.69 107 GLN A C 1
ATOM 847 O O . GLN A 1 107 ? 14.008 -3.046 -10.288 1.00 95.69 107 GLN A O 1
ATOM 852 N N . GLU A 1 108 ? 11.838 -3.616 -10.133 1.00 95.25 108 GLU A N 1
ATOM 853 C CA . GLU A 1 108 ? 11.694 -3.940 -11.551 1.00 95.25 108 GLU A CA 1
ATOM 854 C C . GLU A 1 108 ? 11.902 -2.708 -12.443 1.00 95.25 108 GLU A C 1
ATOM 856 O O . GLU A 1 108 ? 12.650 -2.767 -13.424 1.00 95.25 108 GLU A O 1
ATOM 861 N N . ALA A 1 109 ? 11.318 -1.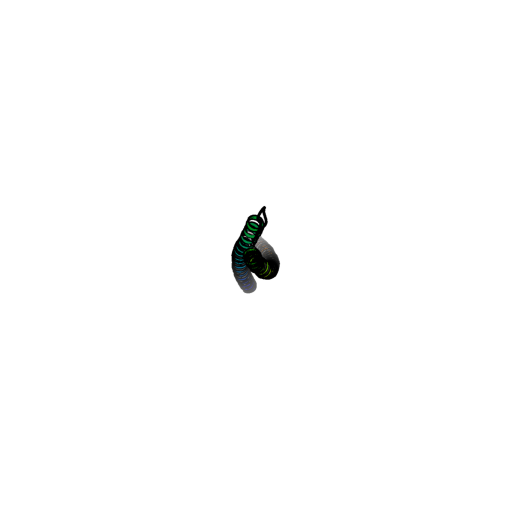565 -12.072 1.00 92.56 109 ALA A N 1
ATOM 862 C CA . ALA A 1 109 ? 11.498 -0.314 -12.800 1.00 92.56 109 ALA A CA 1
ATOM 863 C C . ALA A 1 109 ? 12.980 0.089 -12.867 1.00 92.56 109 ALA A C 1
ATOM 865 O O . ALA A 1 109 ? 13.486 0.383 -13.952 1.00 92.56 109 ALA A O 1
ATOM 866 N N . LEU A 1 110 ? 13.701 0.016 -11.742 1.00 93.06 110 LEU A N 1
ATOM 867 C CA . LEU A 1 110 ? 15.140 0.290 -11.691 1.00 93.06 110 LEU A CA 1
ATOM 868 C C . LEU A 1 110 ? 15.942 -0.668 -12.582 1.00 93.06 110 LEU A C 1
ATOM 870 O O . LEU A 1 110 ? 16.828 -0.232 -13.319 1.00 93.06 110 LEU A O 1
ATOM 874 N N . ALA A 1 111 ? 15.629 -1.966 -12.561 1.00 94.38 111 ALA A N 1
ATOM 875 C CA . ALA A 1 111 ? 16.304 -2.952 -13.401 1.00 94.38 111 ALA A CA 1
ATOM 876 C C . ALA A 1 111 ? 16.091 -2.671 -14.902 1.00 94.38 111 ALA A C 1
ATOM 878 O O . ALA A 1 111 ? 17.027 -2.768 -15.707 1.00 94.38 111 ALA A O 1
ATOM 879 N N . LEU A 1 112 ? 14.875 -2.278 -15.293 1.00 93.44 112 LEU A N 1
ATOM 880 C CA . LEU A 1 112 ? 14.564 -1.899 -16.671 1.00 93.44 112 LEU A CA 1
ATOM 881 C C . LEU A 1 112 ? 15.247 -0.593 -17.086 1.00 93.44 112 LEU A C 1
ATOM 883 O O . LEU A 1 112 ? 15.766 -0.524 -18.201 1.00 93.44 112 LEU A O 1
ATOM 887 N N . GLU A 1 113 ? 15.298 0.412 -16.212 1.00 91.25 113 GLU A N 1
ATOM 888 C CA . GLU A 1 113 ? 16.013 1.668 -16.463 1.00 91.25 113 GLU A CA 1
ATOM 889 C C . GLU A 1 113 ? 17.518 1.422 -16.648 1.00 91.25 113 GLU A C 1
ATOM 891 O O . GLU A 1 113 ? 18.112 1.884 -17.626 1.00 91.25 113 GLU A O 1
ATOM 896 N N . GLN A 1 114 ? 18.134 0.595 -15.797 1.00 92.94 114 GLN A N 1
ATOM 897 C CA . GLN A 1 114 ? 19.533 0.185 -15.959 1.00 92.94 114 GLN A CA 1
ATOM 898 C C . GLN A 1 114 ? 19.770 -0.525 -17.297 1.00 92.94 114 GLN A C 1
ATOM 900 O O . GLN A 1 114 ? 20.742 -0.236 -18.001 1.00 92.94 114 GLN A O 1
ATOM 905 N N . ARG A 1 115 ? 18.879 -1.446 -17.682 1.00 92.38 115 ARG A N 1
ATOM 906 C CA . ARG A 1 115 ? 18.957 -2.129 -18.979 1.00 92.38 115 ARG A CA 1
ATOM 907 C C . ARG A 1 115 ? 18.817 -1.144 -20.139 1.00 92.38 115 ARG A C 1
ATOM 909 O O . ARG A 1 115 ? 19.555 -1.247 -21.119 1.00 92.38 115 ARG A O 1
ATOM 916 N N . GLN A 1 116 ? 17.898 -0.188 -20.037 1.00 90.88 116 GLN A N 1
ATOM 917 C CA . GLN A 1 116 ? 17.699 0.846 -21.047 1.00 90.88 116 GLN A CA 1
ATOM 918 C C . GLN A 1 116 ? 18.964 1.695 -21.225 1.00 90.88 116 GLN A C 1
ATOM 920 O O . GLN A 1 116 ? 19.388 1.912 -22.361 1.00 90.88 116 GLN A O 1
ATOM 925 N N . ASN A 1 117 ? 19.597 2.109 -20.126 1.00 91.81 117 ASN A N 1
ATOM 926 C CA . ASN A 1 117 ? 20.836 2.886 -20.153 1.00 91.81 117 ASN A CA 1
ATOM 927 C C . ASN A 1 117 ? 21.978 2.105 -20.811 1.00 91.81 117 ASN A C 1
ATOM 929 O O . ASN A 1 117 ? 22.583 2.610 -21.751 1.00 91.81 117 ASN A O 1
ATOM 933 N N . LYS A 1 118 ? 22.169 0.824 -20.462 1.00 91.75 118 LYS A N 1
ATOM 934 C CA . LYS A 1 118 ? 23.158 -0.044 -21.135 1.00 91.75 118 LYS A CA 1
ATOM 935 C C . LYS A 1 118 ? 22.960 -0.092 -22.655 1.00 91.75 118 LYS A C 1
ATOM 937 O O . LYS A 1 118 ? 23.928 -0.036 -23.413 1.00 91.75 118 LYS A O 1
ATOM 942 N N . HIS A 1 119 ? 21.712 -0.182 -23.121 1.00 90.94 119 HIS A N 1
ATOM 943 C CA . HIS A 1 119 ? 21.413 -0.176 -24.555 1.00 90.94 119 HIS A CA 1
ATOM 944 C C . HIS A 1 119 ? 21.653 1.192 -25.213 1.00 90.94 119 HIS A C 1
ATOM 946 O O . HIS A 1 119 ? 22.115 1.235 -26.356 1.00 90.94 119 HIS A O 1
ATOM 952 N N . ARG A 1 120 ? 21.366 2.299 -24.517 1.00 89.94 120 ARG A N 1
ATOM 953 C CA . ARG A 1 120 ? 21.674 3.659 -24.993 1.00 89.94 120 ARG A CA 1
ATOM 954 C C . ARG A 1 120 ? 23.181 3.870 -25.128 1.00 89.94 120 ARG A C 1
ATOM 956 O O . ARG A 1 120 ? 23.623 4.308 -26.187 1.00 89.94 120 ARG A O 1
ATOM 963 N N . ASP A 1 121 ? 23.951 3.470 -24.122 1.00 93.12 121 ASP A N 1
ATOM 964 C CA . ASP A 1 121 ? 25.411 3.590 -24.116 1.00 93.12 121 ASP A CA 1
ATOM 965 C C . ASP A 1 121 ? 26.042 2.766 -25.236 1.00 93.12 121 ASP A C 1
ATOM 967 O O . ASP A 1 121 ? 26.911 3.247 -25.964 1.00 93.12 121 ASP A O 1
ATOM 971 N N . TRP A 1 122 ? 25.575 1.529 -25.423 1.00 92.06 122 TRP A N 1
ATOM 972 C CA . TRP A 1 122 ? 26.037 0.683 -26.520 1.00 92.06 122 TRP A CA 1
ATOM 973 C C . TRP A 1 122 ? 25.760 1.325 -27.885 1.00 92.06 122 TRP A C 1
ATOM 975 O O . TRP A 1 122 ? 26.648 1.368 -28.736 1.00 92.06 122 TRP A O 1
ATOM 985 N N . LEU A 1 123 ? 24.557 1.874 -28.089 1.00 90.00 123 LEU A N 1
ATOM 986 C CA . LEU A 1 123 ? 24.214 2.572 -29.329 1.00 90.00 123 LEU A CA 1
ATOM 987 C C . LEU A 1 123 ? 25.078 3.812 -29.564 1.00 90.00 123 LEU A C 1
ATOM 989 O O . LEU A 1 123 ? 25.467 4.054 -30.705 1.00 90.00 123 LEU A O 1
ATOM 993 N N . ALA A 1 124 ? 25.370 4.585 -28.517 1.00 90.56 124 ALA A N 1
ATOM 994 C CA . ALA A 1 124 ? 26.235 5.757 -28.607 1.00 90.56 124 ALA A CA 1
ATOM 995 C C . ALA A 1 124 ? 27.660 5.363 -29.025 1.00 90.56 124 ALA A C 1
ATOM 997 O O . ALA A 1 124 ? 28.191 5.923 -29.982 1.00 90.56 124 ALA A O 1
ATOM 998 N N . ARG A 1 125 ? 28.233 4.330 -28.389 1.00 92.69 125 ARG A N 1
ATOM 999 C CA . ARG A 1 125 ? 29.559 3.797 -28.749 1.00 92.69 125 ARG A CA 1
ATOM 1000 C C . ARG A 1 125 ? 29.605 3.292 -30.186 1.00 92.69 125 ARG A C 1
ATOM 1002 O O . ARG A 1 125 ? 30.561 3.567 -30.898 1.00 92.69 125 ARG A O 1
ATOM 1009 N N . GLN A 1 126 ? 28.573 2.568 -30.620 1.00 90.06 126 GLN A N 1
ATOM 1010 C CA . GLN A 1 126 ? 28.501 2.080 -31.995 1.00 90.06 126 GLN A CA 1
ATOM 1011 C C . GLN A 1 126 ? 28.453 3.230 -33.000 1.00 90.06 126 GLN A C 1
ATOM 1013 O O . GLN A 1 126 ? 29.179 3.184 -33.982 1.00 90.06 126 GLN A O 1
ATOM 1018 N N . ARG A 1 127 ? 27.641 4.270 -32.764 1.00 89.56 127 ARG A N 1
ATOM 1019 C CA . ARG A 1 127 ? 27.588 5.438 -33.662 1.00 89.56 127 ARG A CA 1
ATOM 1020 C C . ARG A 1 127 ? 28.951 6.100 -33.807 1.00 89.56 127 ARG A C 1
ATOM 1022 O O . ARG A 1 127 ? 29.405 6.251 -34.929 1.00 89.56 127 ARG A O 1
ATOM 1029 N N . LEU A 1 128 ? 29.627 6.354 -32.688 1.00 93.31 128 LEU A N 1
ATOM 1030 C CA . LEU A 1 128 ? 30.962 6.949 -32.688 1.00 93.31 128 LEU A CA 1
ATOM 1031 C C . LEU A 1 128 ? 31.973 6.113 -33.490 1.00 93.31 128 LEU A C 1
ATOM 1033 O O . LEU A 1 128 ? 32.744 6.663 -34.265 1.00 93.31 128 LEU A O 1
ATOM 1037 N N . GLN A 1 129 ? 31.926 4.781 -33.375 1.00 93.06 129 GLN A N 1
ATOM 1038 C CA . GLN A 1 129 ? 32.768 3.894 -34.187 1.00 93.06 129 GLN A CA 1
ATOM 1039 C C . GLN A 1 129 ? 32.458 3.988 -35.688 1.00 93.06 129 GLN A C 1
ATOM 1041 O O . GLN A 1 129 ? 33.381 4.003 -36.497 1.00 93.06 129 GLN A O 1
ATOM 1046 N N . TYR A 1 130 ? 31.179 4.040 -36.072 1.00 90.75 130 TYR A N 1
ATOM 1047 C CA . TYR A 1 130 ? 30.796 4.205 -37.478 1.00 90.75 130 TYR A CA 1
ATOM 1048 C C . TYR A 1 130 ? 31.199 5.574 -38.029 1.00 90.75 130 TYR A C 1
ATOM 1050 O O . TYR A 1 130 ? 31.646 5.642 -39.170 1.00 90.75 130 TYR A O 1
ATOM 1058 N N . ASP A 1 131 ? 31.049 6.635 -37.236 1.00 92.12 131 ASP A N 1
ATOM 1059 C CA . ASP A 1 131 ? 31.418 7.993 -37.632 1.00 92.12 131 ASP A CA 1
ATOM 1060 C C . ASP A 1 131 ? 32.938 8.094 -37.841 1.00 92.12 131 ASP A C 1
ATOM 1062 O O . ASP A 1 131 ? 33.367 8.524 -38.907 1.00 92.12 131 ASP A O 1
ATOM 1066 N N . MET A 1 132 ? 33.744 7.548 -36.922 1.00 93.25 132 MET A N 1
ATOM 1067 C CA . MET A 1 132 ? 35.203 7.447 -37.082 1.00 93.25 132 MET A CA 1
ATOM 1068 C C . MET A 1 132 ? 35.622 6.674 -38.342 1.00 93.25 132 MET A C 1
ATOM 1070 O O . MET A 1 132 ? 36.495 7.119 -39.078 1.00 93.25 132 MET A O 1
ATOM 1074 N N . LEU A 1 133 ? 35.013 5.509 -38.603 1.00 93.06 133 LEU A N 1
ATOM 1075 C CA . LEU A 1 133 ? 35.319 4.710 -39.801 1.00 93.06 133 LEU A CA 1
ATOM 1076 C C . LEU A 1 133 ? 34.947 5.446 -41.092 1.00 93.06 133 LEU A C 1
ATOM 1078 O O . LEU A 1 133 ? 35.601 5.289 -42.122 1.00 93.06 133 LEU A O 1
ATOM 1082 N N . ARG A 1 134 ? 33.871 6.233 -41.050 1.00 91.00 134 ARG A N 1
ATOM 1083 C CA . ARG A 1 134 ? 33.434 7.044 -42.181 1.00 91.00 134 ARG A CA 1
ATOM 1084 C C . ARG A 1 134 ? 34.397 8.201 -42.428 1.00 91.00 134 ARG A C 1
ATOM 1086 O O . ARG A 1 134 ? 34.737 8.444 -43.580 1.00 91.00 134 ARG A O 1
ATOM 1093 N N . GLU A 1 135 ? 34.828 8.890 -41.376 1.00 91.88 135 GLU A N 1
ATOM 1094 C CA . GLU A 1 135 ? 35.832 9.956 -41.460 1.00 91.88 135 GLU A CA 1
ATOM 1095 C C . GLU A 1 135 ? 37.147 9.423 -42.034 1.00 91.88 135 GLU A C 1
ATOM 1097 O O . GLU A 1 135 ? 37.645 9.985 -43.005 1.00 91.88 135 GLU A O 1
ATOM 1102 N N . SER A 1 136 ? 37.638 8.276 -41.551 1.00 90.06 136 SER A N 1
ATOM 1103 C CA . SER A 1 136 ? 38.877 7.684 -42.070 1.00 90.06 136 SER A CA 1
ATOM 1104 C C . SER A 1 136 ? 38.769 7.246 -43.536 1.00 90.06 136 SER A C 1
ATOM 1106 O O . SER A 1 136 ? 39.739 7.359 -44.281 1.00 90.06 136 SER A O 1
ATOM 1108 N N . MET A 1 137 ? 37.601 6.761 -43.980 1.00 88.75 137 MET A N 1
ATOM 1109 C CA . MET A 1 137 ? 37.355 6.488 -45.403 1.00 88.75 137 MET A CA 1
ATOM 1110 C C . MET A 1 137 ? 37.380 7.764 -46.249 1.00 88.75 137 MET A C 1
ATOM 1112 O O . MET A 1 137 ? 38.040 7.788 -47.283 1.00 88.75 137 MET A O 1
ATOM 1116 N N . ILE A 1 138 ? 36.692 8.823 -45.811 1.00 89.06 138 ILE A N 1
ATOM 1117 C CA . ILE A 1 138 ? 36.666 10.108 -46.527 1.00 89.06 138 ILE A CA 1
ATOM 1118 C C . ILE A 1 138 ? 38.081 10.694 -46.620 1.00 89.06 138 ILE A C 1
ATOM 1120 O O . ILE A 1 138 ? 38.476 11.194 -47.670 1.00 89.06 138 ILE A O 1
ATOM 1124 N N . GLU A 1 139 ? 38.866 10.614 -45.545 1.00 86.62 139 GLU A N 1
ATOM 1125 C CA . GLU A 1 139 ? 40.268 11.041 -45.543 1.00 86.62 139 GLU A CA 1
ATOM 1126 C C . GLU A 1 139 ? 41.118 10.243 -46.539 1.00 86.62 139 GLU A C 1
ATOM 1128 O O . GLU A 1 139 ? 41.895 10.841 -47.286 1.00 86.62 139 GLU A O 1
ATOM 1133 N N . ALA A 1 140 ? 40.950 8.918 -46.602 1.00 85.00 140 ALA A N 1
ATOM 1134 C CA . ALA A 1 140 ? 41.644 8.079 -47.577 1.00 85.00 140 ALA A CA 1
ATOM 1135 C C . ALA A 1 140 ? 41.282 8.464 -49.024 1.00 85.00 140 ALA A C 1
ATOM 1137 O O . ALA A 1 140 ? 42.178 8.707 -49.831 1.00 85.00 140 ALA A O 1
ATOM 1138 N N . GLU A 1 141 ? 39.990 8.622 -49.330 1.00 83.62 141 GLU A N 1
ATOM 1139 C CA . GLU A 1 141 ? 39.505 9.048 -50.653 1.00 83.62 141 GLU A CA 1
ATOM 1140 C C . GLU A 1 141 ? 40.056 10.431 -51.055 1.00 83.62 141 GLU A C 1
ATOM 1142 O O . GLU A 1 141 ? 40.470 10.644 -52.198 1.00 83.62 141 GLU A O 1
ATOM 1147 N N . LEU A 1 142 ? 40.117 11.381 -50.114 1.00 83.06 142 LEU A N 1
ATOM 1148 C CA . LEU A 1 142 ? 40.697 12.708 -50.347 1.00 83.06 142 LEU A CA 1
ATOM 1149 C C . LEU A 1 142 ? 42.205 12.647 -50.628 1.00 83.06 142 LEU A C 1
ATOM 1151 O O . LEU A 1 142 ? 42.710 13.401 -51.468 1.00 83.06 142 LEU A O 1
ATOM 1155 N N . MET A 1 143 ? 42.935 11.771 -49.935 1.00 76.94 143 MET A N 1
ATOM 1156 C CA . MET A 1 143 ? 44.375 11.595 -50.134 1.00 76.94 143 MET A CA 1
ATOM 1157 C C . MET A 1 143 ? 44.684 10.895 -51.462 1.00 76.94 143 MET A C 1
ATOM 1159 O O . MET A 1 143 ? 45.564 11.355 -52.190 1.00 76.94 143 MET A O 1
ATOM 1163 N N . GLU A 1 144 ? 43.926 9.865 -51.840 1.00 70.56 144 GLU A N 1
ATOM 1164 C CA . GLU A 1 144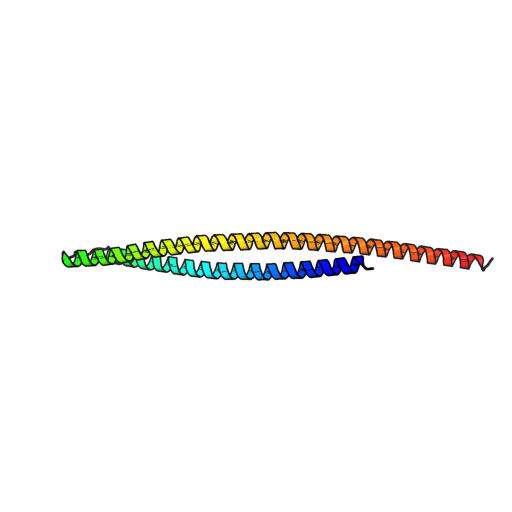 ? 44.024 9.215 -53.155 1.00 70.56 144 GLU A CA 1
ATOM 1165 C C . GLU A 1 144 ? 43.695 10.194 -54.295 1.00 70.56 144 GLU A C 1
ATOM 1167 O O . GLU A 1 144 ? 44.444 10.300 -55.271 1.00 70.56 144 GLU A O 1
ATOM 1172 N N . GLY A 1 145 ? 42.648 11.012 -54.139 1.00 65.38 145 GLY A N 1
ATOM 1173 C CA . GLY A 1 145 ? 42.302 12.070 -55.091 1.00 65.38 145 GLY A CA 1
ATOM 1174 C C . GLY A 1 145 ? 43.414 13.112 -55.290 1.00 65.38 145 GLY A C 1
ATOM 1175 O O . GLY A 1 145 ? 43.651 13.555 -56.417 1.00 65.38 145 GLY A O 1
ATOM 1176 N N . ARG A 1 146 ? 44.154 13.468 -54.228 1.00 60.41 146 ARG A N 1
ATOM 1177 C CA . ARG A 1 146 ? 45.341 14.344 -54.320 1.00 60.41 146 ARG A CA 1
ATOM 1178 C C . ARG A 1 146 ? 46.519 13.677 -55.027 1.00 60.41 146 ARG A C 1
ATOM 1180 O O . ARG A 1 146 ? 47.210 14.343 -55.798 1.00 60.41 146 ARG A O 1
ATOM 1187 N N . VAL A 1 147 ? 46.754 12.386 -54.794 1.00 58.47 147 VAL A N 1
ATOM 1188 C CA . VAL A 1 147 ? 47.829 11.629 -55.462 1.00 58.47 147 VAL A CA 1
ATOM 1189 C C . VAL A 1 147 ? 47.568 11.537 -56.968 1.00 58.47 147 VAL A C 1
ATOM 1191 O O . VAL A 1 147 ? 48.472 11.798 -57.761 1.00 58.47 147 VAL A O 1
ATOM 1194 N N . HIS A 1 148 ? 46.326 11.273 -57.379 1.00 58.19 148 HIS A N 1
ATOM 1195 C CA . HIS A 1 148 ? 45.947 11.236 -58.795 1.00 58.19 148 HIS A CA 1
ATOM 1196 C C . HIS A 1 148 ? 45.983 12.611 -59.479 1.00 58.19 148 HIS A C 1
ATOM 1198 O O . HIS A 1 148 ? 46.314 12.695 -60.663 1.00 58.19 148 HIS A O 1
ATOM 1204 N N . ALA A 1 149 ? 45.687 13.696 -58.757 1.00 57.25 149 ALA A N 1
ATOM 1205 C CA . ALA A 1 149 ? 45.849 15.053 -59.277 1.00 57.25 149 ALA A CA 1
ATOM 1206 C C . ALA A 1 149 ? 47.331 15.403 -59.504 1.00 57.25 149 ALA A C 1
ATOM 1208 O O . ALA A 1 149 ? 47.674 15.927 -60.559 1.00 57.25 149 ALA A O 1
ATOM 1209 N N . ASN A 1 150 ? 48.222 15.045 -58.574 1.00 56.25 150 ASN A N 1
ATOM 1210 C CA . ASN A 1 150 ? 49.662 15.296 -58.709 1.00 56.25 150 ASN A CA 1
ATOM 1211 C C . ASN A 1 150 ? 50.326 14.487 -59.837 1.00 56.25 150 ASN A C 1
ATOM 1213 O O . ASN A 1 150 ? 51.297 14.954 -60.422 1.00 56.25 150 ASN A O 1
ATOM 1217 N N . GLN A 1 151 ? 49.794 13.312 -60.186 1.00 53.84 151 GLN A N 1
ATOM 1218 C CA . GLN A 1 151 ? 50.287 12.497 -61.307 1.00 53.84 151 GLN A CA 1
ATOM 1219 C C . GLN A 1 151 ? 49.873 13.025 -62.694 1.00 53.84 151 GLN A C 1
ATOM 1221 O O . GLN A 1 151 ? 50.459 12.617 -63.688 1.00 53.84 151 GLN A O 1
ATOM 1226 N N . ARG A 1 152 ? 48.874 13.916 -62.789 1.00 50.41 152 ARG A N 1
ATOM 1227 C CA . ARG A 1 152 ? 48.428 14.523 -64.063 1.00 50.41 152 ARG A CA 1
ATOM 1228 C C . ARG A 1 152 ? 49.193 15.789 -64.462 1.00 50.41 152 ARG A C 1
ATOM 1230 O O . ARG A 1 152 ? 48.993 16.272 -65.572 1.00 50.41 152 ARG A O 1
ATOM 1237 N N . TYR A 1 153 ? 50.019 16.332 -63.569 1.00 52.16 153 TYR A N 1
ATOM 1238 C CA . TYR A 1 153 ? 50.813 17.547 -63.795 1.00 52.16 153 TYR A CA 1
ATOM 1239 C C . TYR A 1 153 ? 52.330 17.279 -63.880 1.00 52.16 153 TYR A C 1
ATOM 1241 O O . TYR A 1 153 ? 53.118 18.218 -63.764 1.00 52.16 153 TYR A O 1
ATOM 1249 N N . GLN A 1 154 ? 52.737 16.022 -64.080 1.00 46.66 154 GLN A N 1
ATOM 1250 C CA . GLN A 1 154 ? 54.092 15.631 -64.494 1.00 46.66 154 GLN A CA 1
ATOM 1251 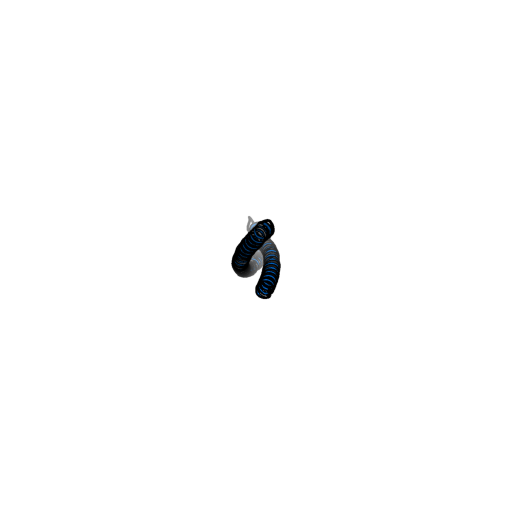C C . GLN A 1 154 ? 54.068 15.192 -65.955 1.00 46.66 154 GLN A C 1
ATOM 1253 O O . GLN A 1 154 ? 55.050 15.503 -66.662 1.00 46.66 154 GLN A O 1
#

Secondary structure (DSSP, 8-state):
-HHHHHHHHHHHHHHHHHHHHHHHHHHHHHHHHHHHHHHHHHHHHHHHHHHHHHHHHSS----HHHHHHHHHHHHHHHHHHHHHHHHHHHHHHHHHHHHHHHHHHHHHHHHHHHHHHHHHHHHHHHHHHHHHHHHHHHHHHHHHHHHHHHHT--

Foldseek 3Di:
DVVVVVLVVVLVVLVVLLVVLVVVLVVLVVVLVVLVVVLVVLVVLLVVLVVVLVVLPPDDDDDPVRVVVSVVSNVVSVVVNVVSVVVSVVSVVVSVVSVVVSVVSVVVSVVSVVVSVVSVVVVVVVVVVVVVVVVVVVVVVVVVVVVVVVVVVD

pLDDT: mean 89.16, std 11.82, range [46.66, 98.38]